Protein AF-A0A3N4PCN3-F1 (afdb_monomer_lite)

Secondary structure (DSSP, 8-state):
--GGGSGGGS--SSPPHHHHHHHHTT-S-HHHHHHHHHHHHH-HHHHHHHHHHHHHHGGGS--HHHHHHHHHHHHHHHHHHHHHHHHHHHHHHHHHHHHHHHHHHHHHHHHHHT-

Foldseek 3Di:
DPPVCVVVPPPDPADDPVLLLCLLVVNDDPVSNVVNVVVCVVDVVSVVVSVVSNVVVVCVPVDVVVVVVVVVVVVVVVVVVVVVVVVVVVVVVVVVVVVVVVVVVVVVVVVVVVD

Radius of gyration: 32.82 Å; chains: 1; bounding 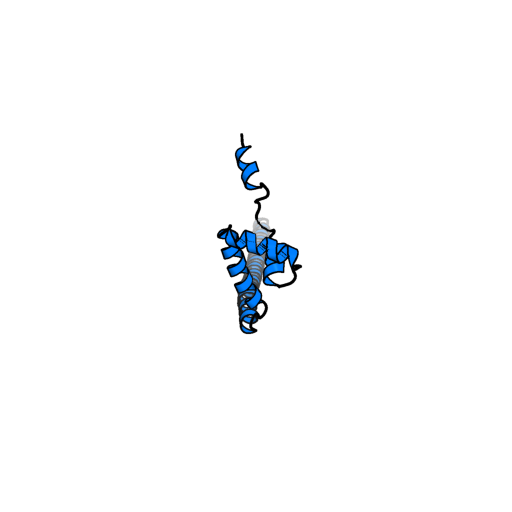box: 68×50×87 Å

Sequence (115 aa):
MNDHFADIFTETACPSQDQLLAYVEGKLSPAERHNVELHLQDCDLCSEAVEGLSAIQEKDKIPGWLREAKWNVLKKLRRKNHKRRKQDFYLFIGIVALVIILLAIGLYWAYHFSR

pLDDT: mean 80.99, std 13.59, range [47.41, 97.69]

Organism: NCBI:txid2488634

InterPro domains:
  IPR027383 Putative zinc-finger [PF13490] (17-46)
  IPR041916 Anti-sigma factor, zinc-finger domain superfamily [G3DSA:1.10.10.1320] (15-70)

Structure (mmCIF, N/CA/C/O backbone):
data_AF-A0A3N4PCN3-F1
#
_entry.id   AF-A0A3N4PCN3-F1
#
loop_
_atom_site.group_PDB
_atom_site.id
_atom_site.type_symbol
_atom_site.label_atom_id
_atom_site.label_alt_id
_atom_site.label_comp_id
_atom_site.label_asym_id
_atom_site.label_entity_id
_atom_site.label_seq_id
_atom_site.pdbx_PDB_ins_code
_atom_site.Cartn_x
_atom_site.Cartn_y
_atom_site.Cartn_z
_atom_site.occupancy
_atom_site.B_iso_or_equiv
_atom_site.auth_seq_id
_atom_site.auth_comp_id
_atom_site.auth_asym_id
_atom_site.auth_atom_id
_atom_site.pdbx_PDB_model_num
ATOM 1 N N . MET A 1 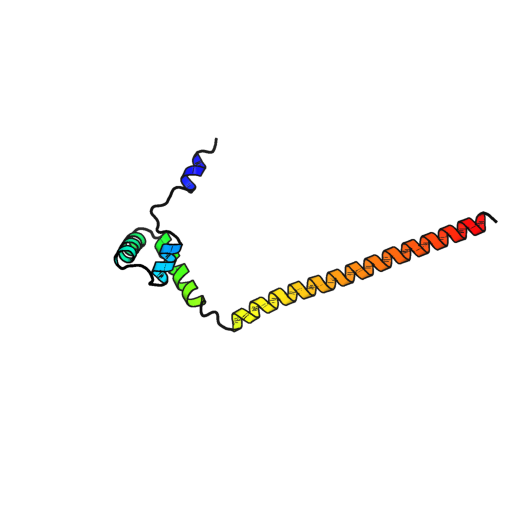1 ? -15.469 31.563 -3.230 1.00 47.41 1 MET A N 1
ATOM 2 C CA . MET A 1 1 ? -16.179 30.357 -3.707 1.00 47.41 1 MET A CA 1
ATOM 3 C C . MET A 1 1 ? -15.408 29.156 -3.190 1.00 47.41 1 MET A C 1
ATOM 5 O O . MET A 1 1 ? -14.293 28.965 -3.658 1.00 47.41 1 MET A O 1
ATOM 9 N N . ASN A 1 2 ? -15.974 28.479 -2.179 1.00 50.31 2 ASN A N 1
ATOM 10 C CA . ASN A 1 2 ? -15.627 27.162 -1.595 1.00 50.31 2 ASN A CA 1
ATOM 11 C C . ASN A 1 2 ? -15.647 27.107 -0.050 1.00 50.31 2 ASN A C 1
ATOM 13 O O . ASN A 1 2 ? -15.081 26.188 0.528 1.00 50.31 2 ASN A O 1
ATOM 17 N N . ASP A 1 3 ? -16.373 28.003 0.627 1.00 59.78 3 ASP A N 1
ATOM 18 C CA . ASP A 1 3 ? -16.590 27.911 2.085 1.00 59.78 3 ASP A CA 1
ATOM 19 C C . ASP A 1 3 ? -17.501 26.727 2.488 1.00 59.78 3 ASP A C 1
ATOM 21 O O . ASP A 1 3 ? -17.504 26.297 3.634 1.00 59.78 3 ASP A O 1
ATOM 25 N N . HIS A 1 4 ? -18.214 26.128 1.525 1.00 58.12 4 HIS A N 1
ATOM 26 C CA . HIS A 1 4 ? -19.086 24.964 1.731 1.00 58.12 4 HIS A CA 1
ATOM 27 C C . HIS A 1 4 ? -18.347 23.653 2.055 1.00 58.12 4 HIS A C 1
ATOM 29 O O . HIS A 1 4 ? -18.977 22.707 2.518 1.00 58.12 4 HIS A O 1
ATOM 35 N N . PHE A 1 5 ? -17.034 23.571 1.804 1.00 60.00 5 PHE A N 1
ATOM 36 C CA . PHE A 1 5 ? -16.247 22.361 2.082 1.00 60.00 5 PHE A CA 1
ATOM 37 C C . PHE A 1 5 ? -15.604 22.363 3.476 1.00 60.00 5 PHE A C 1
ATOM 39 O O . PHE A 1 5 ? -15.082 21.334 3.897 1.00 60.00 5 PHE A O 1
ATOM 46 N N . ALA A 1 6 ? -15.640 23.489 4.196 1.00 60.44 6 ALA A N 1
ATOM 47 C CA . ALA A 1 6 ? -15.082 23.579 5.546 1.00 60.44 6 ALA A CA 1
ATOM 48 C C . ALA A 1 6 ? -15.921 22.792 6.569 1.00 60.44 6 ALA A C 1
ATOM 50 O O . ALA A 1 6 ? -15.369 22.230 7.510 1.00 60.44 6 ALA A O 1
ATOM 51 N N . ASP A 1 7 ? -17.232 22.684 6.334 1.00 56.03 7 ASP A N 1
ATOM 52 C CA . ASP A 1 7 ? -18.173 22.006 7.233 1.00 56.03 7 ASP A CA 1
ATOM 53 C C . ASP A 1 7 ? -18.034 20.474 7.213 1.00 56.03 7 ASP A C 1
ATOM 55 O O . ASP A 1 7 ? -18.417 19.791 8.154 1.00 56.03 7 ASP A O 1
ATOM 59 N N . ILE A 1 8 ? -17.419 19.924 6.160 1.00 59.31 8 ILE A N 1
ATOM 60 C CA . ILE A 1 8 ? -17.158 18.482 5.999 1.00 59.31 8 ILE A CA 1
ATOM 61 C C . ILE A 1 8 ? -16.015 18.012 6.920 1.00 59.31 8 ILE A C 1
ATOM 63 O O . ILE A 1 8 ? -15.845 16.817 7.145 1.00 59.31 8 ILE A O 1
ATOM 67 N N . PHE A 1 9 ? -15.221 18.954 7.438 1.00 56.25 9 PHE A N 1
ATOM 68 C CA . PHE A 1 9 ? -14.115 18.709 8.366 1.00 56.25 9 PHE A CA 1
ATOM 69 C C . PHE A 1 9 ? -14.396 19.256 9.769 1.00 56.25 9 PHE A C 1
ATOM 71 O O . PHE A 1 9 ? -13.468 19.388 10.567 1.00 56.25 9 PHE A O 1
ATOM 78 N N . THR A 1 10 ? -15.649 19.602 10.079 1.00 55.94 10 THR A N 1
ATOM 79 C CA . THR A 1 10 ? -16.017 19.952 11.452 1.00 55.94 10 THR A CA 1
ATOM 80 C C . THR A 1 10 ? -15.903 18.725 12.344 1.00 55.94 10 THR A C 1
ATOM 82 O O . THR A 1 10 ? -16.184 17.604 11.917 1.00 55.94 10 THR A O 1
ATOM 85 N N . GLU A 1 11 ? -15.437 18.928 13.580 1.00 56.53 11 GLU A N 1
ATOM 86 C CA . GLU A 1 11 ? -15.394 17.875 14.590 1.00 56.53 11 GLU A CA 1
ATOM 87 C C . GLU A 1 11 ? -16.818 17.369 14.822 1.00 56.53 11 GLU A C 1
ATOM 89 O O . GLU A 1 11 ? -17.626 17.976 15.525 1.00 56.53 11 GLU A O 1
ATOM 94 N N . THR A 1 12 ? -17.151 16.253 14.180 1.00 61.25 12 THR A N 1
ATOM 95 C CA . THR A 1 12 ? -18.356 15.501 14.490 1.00 61.25 12 THR A CA 1
ATOM 96 C C . THR A 1 12 ? -18.304 15.146 15.969 1.00 61.25 12 THR A C 1
ATOM 98 O O . THR A 1 12 ? -17.259 14.704 16.440 1.00 61.25 12 THR A O 1
ATOM 101 N N . ALA A 1 13 ? -19.425 15.239 16.687 1.00 72.12 13 ALA A N 1
ATOM 102 C CA . ALA A 1 13 ? -19.552 14.803 18.085 1.00 72.12 13 ALA A CA 1
ATOM 103 C C . ALA A 1 13 ? -19.321 13.281 18.299 1.00 72.12 13 ALA A C 1
ATOM 105 O O . ALA A 1 13 ? -19.678 12.733 19.340 1.00 72.12 13 ALA A O 1
ATOM 106 N N . CYS A 1 14 ? -18.777 12.596 17.291 1.00 82.75 14 CYS A N 1
ATOM 107 C CA . CYS A 1 14 ? -18.418 11.192 17.283 1.00 82.75 14 CYS A CA 1
ATOM 108 C C . CYS A 1 14 ? -17.096 10.959 18.033 1.00 82.75 14 CYS A C 1
ATOM 110 O O . CYS A 1 14 ? -16.169 11.764 17.907 1.00 82.75 14 CYS A O 1
ATOM 112 N N . PRO A 1 15 ? -16.967 9.842 18.771 1.00 84.69 15 PRO A N 1
ATOM 113 C CA . PRO A 1 15 ? -15.706 9.415 19.355 1.00 84.69 15 PRO A CA 1
ATOM 114 C C . PRO A 1 15 ? -14.620 9.280 18.288 1.00 84.69 15 PRO A C 1
ATOM 116 O O . PRO A 1 15 ? -14.886 8.894 17.146 1.00 84.69 15 PRO A O 1
ATOM 119 N N . SER A 1 16 ? -13.375 9.559 18.668 1.00 86.25 16 SER A N 1
ATOM 120 C CA . SER A 1 16 ? -12.254 9.400 17.744 1.00 86.25 16 SER A CA 1
ATOM 121 C C . SER A 1 16 ? -12.032 7.926 17.389 1.00 86.25 16 SER A C 1
ATOM 123 O O . SER A 1 16 ? -12.384 7.015 18.143 1.00 86.25 16 SER A O 1
ATOM 125 N N . GLN A 1 17 ? -11.387 7.675 16.248 1.00 84.44 17 GLN A N 1
ATOM 126 C CA . GLN A 1 17 ? -11.047 6.316 15.821 1.00 84.44 17 GLN A CA 1
ATOM 127 C C . GLN A 1 17 ? -10.233 5.557 16.884 1.00 84.44 17 GLN A C 1
ATOM 129 O O . GLN A 1 17 ? -10.503 4.384 17.139 1.00 84.44 17 GLN A O 1
ATOM 134 N N . ASP A 1 18 ? -9.279 6.226 17.536 1.00 84.62 18 ASP A N 1
ATOM 135 C CA . ASP A 1 18 ? -8.457 5.628 18.592 1.00 84.62 18 ASP A CA 1
ATOM 136 C C . ASP A 1 18 ? -9.287 5.268 19.832 1.00 84.62 18 ASP A C 1
ATOM 138 O O . ASP A 1 18 ? -9.053 4.231 20.452 1.00 84.62 18 ASP A O 1
ATOM 142 N N . GLN A 1 19 ? -10.293 6.079 20.176 1.00 86.94 19 GLN A N 1
ATOM 143 C CA . GLN A 1 19 ? -11.214 5.784 21.276 1.00 86.94 19 GLN A CA 1
ATOM 144 C C . GLN A 1 19 ? -12.125 4.597 20.957 1.00 86.94 19 GLN A C 1
ATOM 146 O O . GLN A 1 19 ? -12.320 3.743 21.819 1.00 86.94 19 GLN A O 1
ATOM 151 N N . LEU A 1 20 ? -12.641 4.497 19.728 1.00 89.12 20 LEU A N 1
ATOM 152 C CA . LEU A 1 20 ? -13.428 3.339 19.288 1.00 89.12 20 LEU A CA 1
ATOM 153 C C . LEU A 1 20 ? -12.586 2.055 19.270 1.00 89.12 20 LEU A C 1
ATOM 155 O O . LEU A 1 20 ? -13.051 1.008 19.716 1.00 89.12 20 LEU A O 1
ATOM 159 N N . LEU A 1 21 ? -11.326 2.126 18.829 1.00 87.94 21 LEU A N 1
ATOM 160 C CA . LEU A 1 21 ? -10.390 1.000 18.918 1.00 87.94 21 LEU A CA 1
ATOM 161 C C . LEU A 1 21 ? -10.128 0.606 20.375 1.00 87.94 21 LEU A C 1
ATOM 163 O O . LEU A 1 21 ? -10.241 -0.569 20.717 1.00 87.94 21 LEU A O 1
ATOM 167 N N . ALA A 1 22 ? -9.847 1.574 21.251 1.00 88.12 22 ALA A N 1
ATOM 168 C CA . ALA A 1 22 ? -9.628 1.325 22.675 1.00 88.12 22 ALA A CA 1
ATOM 169 C C . ALA A 1 22 ? -10.876 0.761 23.378 1.00 88.12 22 ALA A C 1
ATOM 171 O O . ALA A 1 22 ? -10.739 -0.045 24.302 1.00 88.12 22 ALA A O 1
ATOM 172 N N . TYR A 1 23 ? -12.078 1.153 22.937 1.00 90.62 23 TYR A N 1
ATOM 173 C CA . TYR A 1 23 ? -13.352 0.588 23.383 1.00 90.62 23 TYR A CA 1
ATOM 174 C C . TYR A 1 23 ? -13.445 -0.899 23.030 1.00 90.62 23 TYR A C 1
ATOM 176 O O . TYR A 1 23 ? -13.647 -1.722 23.922 1.00 90.62 23 TYR A O 1
ATOM 184 N N . VAL A 1 24 ? -13.213 -1.250 21.760 1.00 89.06 24 VAL A N 1
ATOM 185 C CA . VAL A 1 24 ? -13.227 -2.643 21.280 1.00 89.06 24 VAL A CA 1
ATOM 186 C C . VAL A 1 24 ? -12.128 -3.476 21.954 1.00 89.06 24 VAL A C 1
ATOM 188 O O . VAL A 1 24 ? -12.341 -4.633 22.290 1.00 89.06 24 VAL A O 1
ATOM 191 N N . GLU A 1 25 ? -10.955 -2.895 22.212 1.00 86.44 25 GLU A N 1
ATOM 192 C CA . GLU A 1 25 ? -9.847 -3.528 22.946 1.00 86.44 25 GLU A CA 1
ATOM 193 C C . GLU A 1 25 ? -10.068 -3.634 24.467 1.00 86.44 25 GLU A C 1
ATOM 195 O O . GLU A 1 25 ? -9.263 -4.268 25.152 1.00 86.44 25 GLU A O 1
ATOM 200 N N . GLY A 1 26 ? -11.114 -3.008 25.018 1.00 87.12 26 GLY A N 1
ATOM 201 C CA . GLY A 1 26 ? -11.390 -2.998 26.458 1.00 87.12 26 GLY A CA 1
ATOM 202 C C . GLY A 1 26 ? -10.381 -2.199 27.295 1.00 87.12 26 GLY A C 1
ATOM 203 O O . GLY A 1 26 ? -10.222 -2.475 28.483 1.00 87.12 26 GLY A O 1
ATOM 204 N N . LYS A 1 27 ? -9.682 -1.227 26.695 1.00 87.50 27 LYS A N 1
ATOM 205 C CA . LYS A 1 27 ? -8.624 -0.420 27.339 1.00 87.50 27 LYS A CA 1
ATOM 206 C C . LYS A 1 27 ? -9.098 0.936 27.877 1.00 87.50 27 LYS A C 1
ATOM 208 O O . LYS A 1 27 ? -8.302 1.645 28.488 1.00 87.50 27 LYS A O 1
ATOM 213 N N . LEU A 1 28 ? -10.360 1.308 27.652 1.00 89.56 28 LEU A N 1
ATOM 214 C CA . LEU A 1 28 ? -10.936 2.557 28.163 1.00 89.56 28 LEU A CA 1
ATOM 215 C C . LEU A 1 28 ? -11.211 2.499 29.669 1.00 89.56 28 LEU A C 1
ATOM 217 O O . LEU A 1 28 ? -11.559 1.449 30.216 1.00 89.56 28 LEU A O 1
ATOM 221 N N . SER A 1 29 ? -11.124 3.652 30.338 1.00 90.69 29 SER A N 1
ATOM 222 C CA . SER A 1 29 ? -11.593 3.770 31.719 1.00 90.69 29 SER A CA 1
ATOM 223 C C . SER A 1 29 ? -13.121 3.605 31.800 1.00 90.69 29 SER A C 1
ATOM 225 O O . SER A 1 29 ? -13.823 3.848 30.815 1.00 90.69 29 SER A O 1
ATOM 227 N N . PRO A 1 30 ? -13.689 3.235 32.966 1.00 88.88 30 PRO A N 1
ATOM 228 C CA . PRO A 1 30 ? -15.137 3.060 33.107 1.00 88.88 30 PRO A CA 1
ATOM 229 C C . PRO A 1 30 ? -15.959 4.300 32.726 1.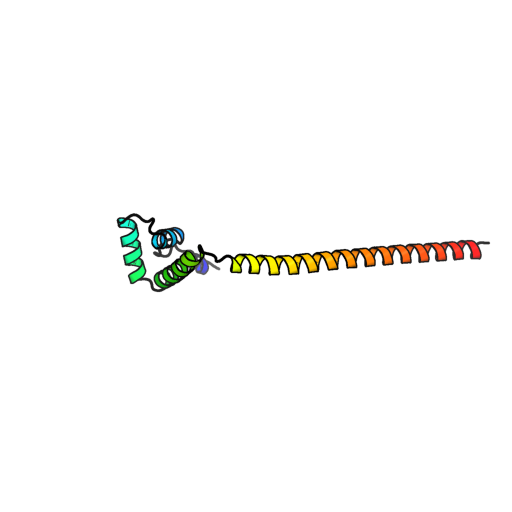00 88.88 30 PRO A C 1
ATOM 231 O O . PRO A 1 30 ? -17.040 4.165 32.161 1.00 88.88 30 PRO A O 1
ATOM 234 N N . ALA A 1 31 ? -15.439 5.500 33.006 1.00 88.00 31 ALA A N 1
ATOM 235 C CA . ALA A 1 31 ? -16.105 6.758 32.677 1.00 88.00 31 ALA A CA 1
ATOM 236 C C . ALA A 1 31 ? -16.109 7.028 31.164 1.00 88.00 31 ALA A C 1
ATOM 238 O O . ALA A 1 31 ? -17.139 7.380 30.597 1.00 88.00 31 ALA A O 1
ATOM 239 N N . GLU A 1 32 ? -14.974 6.817 30.493 1.00 86.94 32 GLU A N 1
ATOM 240 C CA . GLU A 1 32 ? -14.865 6.995 29.040 1.00 86.94 32 GLU A CA 1
ATOM 241 C C . GLU A 1 32 ? -15.678 5.949 28.284 1.00 86.94 32 GLU A C 1
ATOM 243 O O . GLU A 1 32 ? -16.354 6.275 27.311 1.00 86.94 32 GLU A O 1
ATOM 248 N N . ARG A 1 33 ? -15.663 4.701 28.761 1.00 90.12 33 ARG A N 1
ATOM 249 C CA . ARG A 1 33 ? -16.449 3.616 28.177 1.00 90.12 33 ARG A CA 1
ATOM 250 C C . ARG A 1 33 ? -17.941 3.941 28.194 1.00 90.12 33 ARG A C 1
ATOM 252 O O . ARG A 1 33 ? -18.602 3.753 27.182 1.00 90.12 33 ARG A O 1
ATOM 259 N N . HIS A 1 34 ? -18.444 4.477 29.305 1.00 91.00 34 HIS A N 1
ATOM 260 C CA . HIS A 1 34 ? -19.843 4.879 29.420 1.00 91.00 34 HIS A CA 1
ATOM 261 C C . HIS A 1 34 ? -20.222 5.983 28.422 1.00 91.00 34 HIS A C 1
ATOM 263 O O . HIS A 1 34 ? -21.262 5.895 27.778 1.00 91.00 34 HIS A O 1
ATOM 269 N N . ASN A 1 35 ? -19.359 6.987 28.235 1.00 88.06 35 ASN A N 1
ATOM 270 C CA . ASN A 1 35 ? -19.596 8.050 27.252 1.00 88.06 35 ASN A CA 1
ATOM 271 C C . ASN A 1 35 ? -19.647 7.510 25.815 1.00 88.06 35 ASN A C 1
ATOM 273 O O . ASN A 1 35 ? -20.484 7.942 25.024 1.00 88.06 35 ASN A O 1
ATOM 277 N N . VAL A 1 36 ? -18.776 6.553 25.481 1.00 90.19 36 VAL A N 1
ATOM 278 C CA . VAL A 1 36 ? -18.794 5.885 24.173 1.00 90.19 36 VAL A CA 1
ATOM 279 C C . VAL A 1 36 ? -20.061 5.042 24.013 1.00 90.19 36 VAL A C 1
ATOM 281 O O . VAL A 1 36 ? -20.707 5.137 22.980 1.00 90.19 36 VAL A O 1
ATOM 284 N N . GLU A 1 37 ? -20.467 4.276 25.029 1.00 90.31 37 GLU A N 1
ATOM 285 C CA . GLU A 1 37 ? -21.708 3.480 25.006 1.00 90.31 37 GLU A CA 1
ATOM 286 C C . GLU A 1 37 ? -22.951 4.347 24.773 1.00 90.31 37 GLU A C 1
ATOM 288 O O . GLU A 1 37 ? -23.794 3.981 23.958 1.00 90.31 37 GLU A O 1
ATOM 293 N N . LEU A 1 38 ? -23.042 5.503 25.440 1.00 90.19 38 LEU A N 1
ATOM 294 C CA . LEU A 1 38 ? -24.116 6.472 25.210 1.00 90.19 38 LEU A CA 1
ATOM 295 C C . LEU A 1 38 ? -24.121 6.956 23.756 1.00 90.19 38 LEU A C 1
ATOM 297 O O . LEU A 1 38 ? -25.158 6.946 23.106 1.00 90.19 38 LEU A O 1
ATOM 301 N N . HIS A 1 39 ? -22.954 7.304 23.210 1.00 89.06 39 HIS A N 1
ATOM 302 C CA . HIS A 1 39 ? -22.862 7.741 21.819 1.00 89.06 39 HIS A CA 1
ATOM 303 C C . HIS A 1 39 ? -23.232 6.637 20.814 1.00 89.06 39 HIS A C 1
ATOM 305 O O . HIS A 1 39 ? -23.883 6.909 19.810 1.00 89.06 39 HIS A O 1
ATOM 311 N N . LEU A 1 40 ? -22.832 5.388 21.068 1.00 90.12 40 LEU A N 1
ATOM 312 C CA . LEU A 1 40 ? -23.147 4.249 20.197 1.00 90.12 40 LEU A CA 1
ATOM 313 C C . LEU A 1 40 ? -24.648 3.935 20.149 1.00 90.12 40 LEU A C 1
ATOM 315 O O . LEU A 1 40 ? -25.103 3.359 19.167 1.00 90.12 40 LEU A O 1
ATOM 319 N N . GLN A 1 41 ? -25.410 4.308 21.183 1.00 87.81 41 GLN A N 1
ATOM 320 C CA . GLN A 1 41 ? -26.873 4.191 21.179 1.00 87.81 41 GLN A CA 1
ATOM 321 C C . GLN A 1 41 ? -27.541 5.235 20.278 1.00 87.81 41 GLN A C 1
ATOM 323 O O . GLN A 1 41 ? -28.594 4.953 19.712 1.00 87.81 41 GLN A O 1
ATOM 328 N N . ASP A 1 42 ? -26.925 6.410 20.137 1.00 86.56 42 ASP A N 1
ATOM 329 C CA . ASP A 1 42 ? -27.489 7.544 19.400 1.00 86.56 42 ASP A CA 1
ATOM 330 C C . ASP A 1 42 ? -26.975 7.647 17.950 1.00 86.56 42 ASP A C 1
ATOM 332 O O . ASP A 1 42 ? -27.594 8.315 17.119 1.00 86.56 42 ASP A O 1
ATOM 336 N N . CYS A 1 43 ? -25.842 7.011 17.627 1.00 88.88 43 CYS A N 1
ATOM 337 C CA . CYS A 1 43 ? -25.178 7.106 16.326 1.00 88.88 43 CYS A CA 1
ATOM 338 C C . CYS A 1 43 ? -25.004 5.735 15.653 1.00 88.88 43 CYS A C 1
ATOM 340 O O . CYS A 1 43 ? -24.039 5.008 15.919 1.00 88.88 43 CYS A O 1
ATOM 342 N N . ASP A 1 44 ? -25.889 5.433 14.698 1.00 87.50 44 ASP A N 1
ATOM 343 C CA . ASP A 1 44 ? -25.856 4.195 13.905 1.00 87.50 44 ASP A CA 1
ATOM 344 C C . ASP A 1 44 ? -24.509 3.991 13.187 1.00 87.50 44 ASP A C 1
ATOM 346 O O . ASP A 1 44 ? -23.967 2.887 13.175 1.00 87.50 44 ASP A O 1
ATOM 350 N N . LEU A 1 45 ? -23.907 5.066 12.661 1.00 88.31 45 LEU A N 1
ATOM 351 C CA . LEU A 1 45 ? -22.616 5.003 11.965 1.00 88.31 45 LEU A CA 1
ATOM 352 C C . LEU A 1 45 ? -21.483 4.527 12.885 1.00 88.31 45 LEU A C 1
ATOM 354 O O . LEU A 1 45 ? -20.634 3.732 12.479 1.00 88.31 45 LEU A O 1
ATOM 358 N N . CYS A 1 46 ? -21.444 5.019 14.125 1.00 89.19 46 CYS A N 1
ATOM 359 C CA . CYS A 1 46 ? -20.426 4.608 15.087 1.00 89.19 46 CYS A CA 1
ATOM 360 C C . CYS A 1 46 ? -20.666 3.177 15.579 1.00 89.19 46 CYS A C 1
ATOM 362 O O . CYS A 1 46 ? -19.695 2.450 15.792 1.00 89.19 46 CYS A O 1
ATOM 364 N N . SER A 1 47 ? -21.928 2.758 15.703 1.00 90.25 47 SER A N 1
ATOM 365 C CA . SER A 1 47 ? -22.298 1.372 16.014 1.00 90.25 47 SER A CA 1
ATOM 366 C C . SER A 1 47 ? -21.800 0.401 14.936 1.00 90.25 47 SER A C 1
ATOM 368 O O . SER A 1 47 ? -21.056 -0.535 15.241 1.00 90.25 47 SER A O 1
ATOM 370 N N . GLU A 1 48 ? -22.081 0.691 13.661 1.00 90.31 48 GLU A N 1
ATOM 371 C CA . GLU A 1 48 ? -21.572 -0.092 12.524 1.00 90.31 48 GLU A CA 1
ATOM 372 C C . GLU A 1 48 ? -20.035 -0.105 12.475 1.00 90.31 48 GLU A C 1
ATOM 374 O O . GLU A 1 48 ? -19.411 -1.139 12.213 1.00 90.31 48 GLU A O 1
ATOM 379 N N . ALA A 1 49 ? -19.394 1.033 12.760 1.00 89.12 49 ALA A N 1
ATOM 380 C CA . ALA A 1 49 ? -17.939 1.120 12.807 1.00 89.12 49 ALA A CA 1
ATOM 381 C C . ALA A 1 49 ? -17.346 0.208 13.895 1.00 89.12 49 ALA A C 1
ATOM 383 O O . ALA A 1 49 ? -16.371 -0.497 13.632 1.00 89.12 49 ALA A O 1
ATOM 384 N N . VAL A 1 50 ? -17.935 0.175 15.095 1.00 91.12 50 VAL A N 1
ATOM 385 C CA . VAL A 1 50 ? -17.514 -0.712 16.196 1.00 91.12 50 VAL A CA 1
ATOM 386 C C . VAL A 1 50 ? -17.693 -2.185 15.832 1.00 91.12 50 VAL A C 1
ATOM 388 O O . VAL A 1 50 ? -16.791 -2.988 16.088 1.00 91.12 50 VAL A O 1
ATOM 391 N N . GLU A 1 51 ? -18.795 -2.548 15.174 1.00 89.12 51 GLU A N 1
ATOM 392 C CA . GLU A 1 51 ? -19.004 -3.907 14.663 1.00 89.12 51 GLU A CA 1
ATOM 393 C C . GLU A 1 51 ? -17.903 -4.291 13.658 1.00 89.12 51 GLU A C 1
ATOM 395 O O . GLU A 1 51 ? -17.250 -5.328 13.799 1.00 89.12 51 GLU A O 1
ATOM 400 N N . GLY A 1 52 ? -17.589 -3.407 12.708 1.00 87.38 52 GLY A N 1
ATOM 401 C CA . GLY A 1 52 ? -16.496 -3.608 11.755 1.00 87.38 52 GLY A CA 1
ATOM 402 C C . GLY A 1 52 ? -15.117 -3.732 12.416 1.00 87.38 52 GLY A C 1
ATOM 403 O O . GLY A 1 52 ? -14.324 -4.601 12.039 1.00 87.38 52 GLY A O 1
ATOM 404 N N . LEU A 1 53 ? -14.825 -2.893 13.414 1.00 87.50 53 LEU A N 1
ATOM 405 C CA . LEU A 1 53 ? -13.570 -2.923 14.174 1.00 87.50 53 LEU A CA 1
ATOM 406 C C . LEU A 1 53 ? -13.431 -4.218 14.985 1.00 87.50 53 LEU A C 1
ATOM 408 O O . LEU A 1 53 ? -12.367 -4.840 14.957 1.00 87.50 53 LEU A O 1
ATOM 412 N N . SER A 1 54 ? -14.493 -4.668 15.656 1.00 85.25 54 SER A N 1
ATOM 413 C CA . SER A 1 54 ? -14.487 -5.925 16.422 1.00 85.25 54 SER A CA 1
ATOM 414 C C . SER A 1 54 ? -14.270 -7.148 15.525 1.00 85.25 54 SER A C 1
ATOM 416 O O . SER A 1 54 ? -13.427 -7.995 15.828 1.00 85.25 54 SER A O 1
ATOM 418 N N . ALA A 1 55 ? -14.891 -7.171 14.340 1.00 82.88 55 ALA A N 1
ATOM 419 C CA . ALA A 1 55 ? -14.659 -8.199 13.326 1.00 82.88 55 ALA A CA 1
ATOM 420 C C . ALA A 1 55 ? -13.216 -8.212 12.780 1.00 82.88 55 ALA A C 1
ATOM 422 O O . ALA A 1 55 ? -12.777 -9.212 12.206 1.00 82.88 55 ALA A O 1
ATOM 423 N N . ILE A 1 56 ? -12.465 -7.110 12.906 1.00 74.19 56 ILE A N 1
ATOM 424 C CA . ILE A 1 56 ? -11.043 -7.029 12.535 1.00 74.19 56 ILE A CA 1
ATOM 425 C C . ILE A 1 56 ? -10.135 -7.391 13.710 1.00 74.19 56 ILE A C 1
ATOM 427 O O . ILE A 1 56 ? -9.118 -8.036 13.480 1.00 74.19 56 ILE A O 1
ATOM 431 N N . GLN A 1 57 ? -10.486 -7.054 14.948 1.00 66.75 57 GLN A N 1
ATOM 432 C CA . GLN A 1 57 ? -9.707 -7.461 16.120 1.00 66.75 57 GLN A CA 1
ATOM 433 C C . GLN A 1 57 ? -9.617 -8.991 16.234 1.00 66.75 57 GLN A C 1
ATOM 435 O O . GLN A 1 57 ? -8.562 -9.542 16.552 1.00 66.75 57 GLN A O 1
ATOM 440 N N . GLU A 1 58 ? -10.674 -9.711 15.853 1.00 61.41 58 GLU A N 1
ATOM 441 C CA . GLU A 1 58 ? -10.609 -11.170 15.713 1.00 61.41 58 GLU A CA 1
ATOM 442 C C . GLU A 1 58 ? -9.600 -11.629 14.646 1.00 61.41 58 GLU A C 1
ATOM 444 O O . GLU A 1 58 ? -9.019 -12.714 14.759 1.00 61.41 58 GLU A O 1
ATOM 449 N N . LYS A 1 59 ? -9.336 -10.794 13.632 1.00 53.44 59 LYS A N 1
ATOM 450 C CA . LYS A 1 59 ? -8.355 -11.069 12.576 1.00 53.44 59 LYS A CA 1
ATOM 451 C C . LYS A 1 59 ? -6.918 -10.908 13.034 1.00 53.44 59 LYS A C 1
ATOM 453 O O . LYS A 1 59 ? -6.083 -11.451 12.330 1.00 53.44 59 LYS A O 1
ATOM 458 N N . ASP A 1 60 ? -6.587 -10.295 14.174 1.00 55.81 60 ASP A N 1
ATOM 459 C CA . ASP A 1 60 ? -5.203 -10.336 14.695 1.00 55.81 60 ASP A CA 1
ATOM 460 C C . ASP A 1 60 ? -4.747 -11.766 15.039 1.00 55.81 60 ASP A C 1
ATOM 462 O O . ASP A 1 60 ? -3.552 -12.056 15.131 1.00 55.81 60 ASP A O 1
ATOM 466 N N . LYS A 1 61 ? -5.681 -12.724 15.065 1.00 54.53 61 LYS A N 1
ATOM 467 C CA . LYS A 1 61 ? -5.399 -14.153 14.891 1.00 54.53 61 LYS A CA 1
ATOM 468 C C . LYS A 1 61 ? -5.284 -14.514 13.409 1.00 54.53 61 LYS A C 1
ATOM 470 O O . LYS A 1 61 ? -5.935 -15.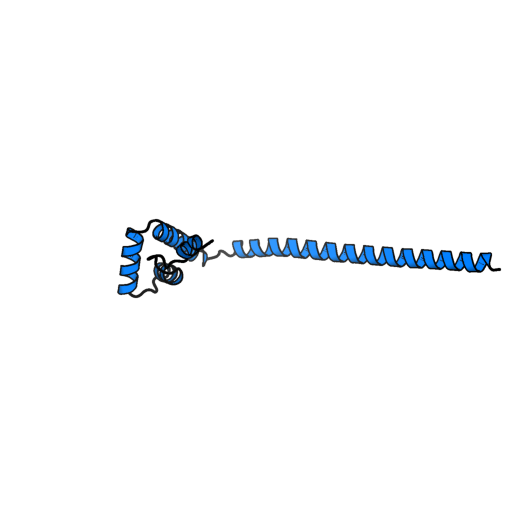459 12.970 1.00 54.53 61 LYS A O 1
ATOM 475 N N . ILE A 1 62 ? -4.481 -13.783 12.625 1.00 56.03 62 ILE A N 1
ATOM 476 C CA . ILE A 1 62 ? -4.313 -14.069 11.194 1.00 56.03 62 ILE A CA 1
ATOM 477 C C . ILE A 1 62 ? -3.808 -15.516 11.069 1.00 56.03 62 ILE A C 1
ATOM 479 O O . ILE A 1 62 ? -2.660 -15.798 11.429 1.00 56.03 62 ILE A O 1
ATOM 483 N N . PRO A 1 63 ? -4.626 -16.450 10.561 1.00 59.50 63 PRO A N 1
ATOM 484 C CA . PRO A 1 63 ? -4.234 -17.845 10.478 1.00 59.50 63 PRO A CA 1
ATOM 485 C C . PRO A 1 63 ? -3.091 -17.990 9.466 1.00 59.50 63 PRO A C 1
ATOM 487 O O . PRO A 1 63 ? -3.032 -17.270 8.464 1.00 59.50 63 PRO A O 1
ATOM 490 N N . GLY A 1 64 ? -2.171 -18.928 9.714 1.00 61.62 64 GLY A N 1
ATOM 491 C CA . GLY A 1 64 ? -0.945 -19.103 8.919 1.00 61.62 64 GLY A CA 1
ATOM 492 C C . GLY A 1 64 ? -1.168 -19.161 7.399 1.00 61.62 64 GLY A C 1
ATOM 493 O O . GLY A 1 64 ? -0.331 -18.664 6.645 1.00 61.62 64 GLY A O 1
ATOM 494 N N . TRP A 1 6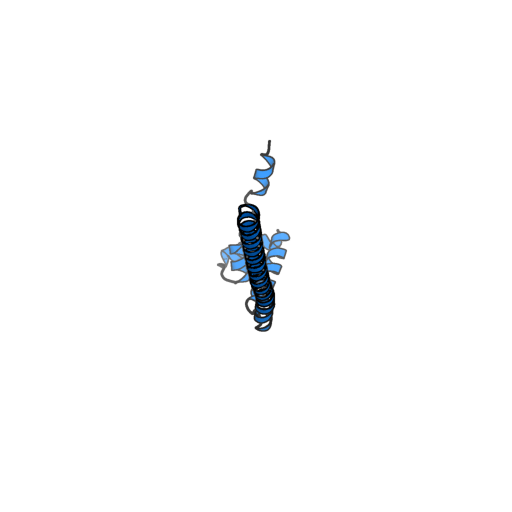5 ? -2.340 -19.631 6.955 1.00 62.16 65 TRP A N 1
ATOM 495 C CA . TRP A 1 65 ? -2.726 -19.704 5.543 1.00 62.16 65 TRP A CA 1
ATOM 496 C C . TRP A 1 65 ? -2.840 -18.336 4.842 1.00 62.16 65 TRP A C 1
ATOM 498 O O . TRP A 1 65 ? -2.572 -18.228 3.643 1.00 62.16 65 TRP A O 1
ATOM 508 N N . LEU A 1 66 ? -3.165 -17.248 5.556 1.00 63.81 66 LEU A N 1
ATOM 509 C CA . LEU A 1 66 ? -3.207 -15.906 4.953 1.00 63.81 66 LEU A CA 1
ATOM 510 C C . LEU A 1 66 ? -1.791 -15.360 4.702 1.00 63.81 66 LEU A C 1
ATOM 512 O O . LEU A 1 66 ? -1.563 -14.580 3.770 1.00 63.81 66 LEU A O 1
ATOM 516 N N . ARG A 1 67 ? -0.799 -15.822 5.477 1.00 59.47 67 ARG A N 1
ATOM 517 C CA . ARG A 1 67 ? 0.612 -15.467 5.272 1.00 59.47 67 ARG A CA 1
ATOM 518 C C . ARG A 1 67 ? 1.111 -15.987 3.923 1.00 59.47 67 ARG A C 1
ATOM 520 O O . ARG A 1 67 ? 1.824 -15.269 3.222 1.00 59.47 67 ARG A O 1
ATOM 527 N N . GLU A 1 68 ? 0.687 -17.179 3.508 1.00 63.00 68 GLU A N 1
ATOM 528 C CA . GLU A 1 68 ? 1.028 -17.773 2.205 1.00 63.00 68 GLU A CA 1
ATOM 529 C C . GLU A 1 68 ? 0.391 -17.039 1.019 1.00 63.00 68 GLU A C 1
ATOM 531 O O . GLU A 1 68 ? 1.029 -16.883 -0.030 1.00 63.00 68 GLU A O 1
ATOM 536 N N . ALA A 1 69 ? -0.823 -16.506 1.186 1.00 72.19 69 ALA A N 1
ATOM 537 C CA . ALA A 1 69 ? -1.501 -15.736 0.143 1.00 72.19 69 ALA A CA 1
ATOM 538 C C . ALA A 1 69 ? -0.681 -14.502 -0.285 1.00 72.19 69 ALA A C 1
ATOM 540 O O . ALA A 1 69 ? -0.469 -14.275 -1.482 1.00 72.19 69 ALA A O 1
ATOM 541 N N . LYS A 1 70 ? -0.116 -13.759 0.679 1.00 73.62 70 LYS A N 1
ATOM 542 C CA . LYS A 1 70 ? 0.747 -12.592 0.414 1.00 73.62 70 LYS A CA 1
ATOM 543 C C . LYS A 1 70 ? 2.002 -12.967 -0.383 1.00 73.62 70 LYS A C 1
ATOM 545 O O . LYS A 1 70 ? 2.375 -12.275 -1.336 1.00 73.62 70 LYS A O 1
ATOM 550 N N . TRP A 1 71 ? 2.646 -14.082 -0.034 1.00 72.00 71 TRP A N 1
ATOM 551 C CA . TRP A 1 71 ? 3.874 -14.531 -0.699 1.00 72.00 71 TRP A CA 1
ATOM 552 C C . TRP A 1 71 ? 3.646 -14.936 -2.154 1.00 72.00 71 TRP A C 1
ATOM 554 O O . TRP A 1 71 ? 4.475 -14.629 -3.016 1.00 72.00 71 TRP A O 1
ATOM 564 N N . ASN A 1 72 ? 2.510 -15.563 -2.459 1.00 75.12 72 ASN A N 1
ATOM 565 C CA . ASN A 1 72 ? 2.175 -15.973 -3.822 1.00 75.12 72 ASN A CA 1
ATOM 566 C C . ASN A 1 72 ? 1.975 -14.777 -4.765 1.00 75.12 72 ASN A C 1
ATOM 568 O O . ASN A 1 72 ? 2.390 -14.834 -5.928 1.00 75.12 72 ASN A O 1
ATOM 572 N N . VAL A 1 73 ? 1.418 -13.672 -4.266 1.00 81.75 73 VAL A N 1
ATOM 573 C CA . VAL A 1 73 ? 1.244 -12.429 -5.036 1.00 81.75 73 VAL A CA 1
ATOM 574 C C . VAL A 1 73 ? 2.593 -11.759 -5.304 1.00 81.75 73 VAL A C 1
ATOM 576 O O . VAL A 1 73 ? 2.948 -11.510 -6.462 1.00 81.75 73 VAL A O 1
ATOM 579 N N . LEU A 1 74 ? 3.405 -11.552 -4.264 1.00 81.19 74 LEU A N 1
ATOM 580 C CA . LEU A 1 74 ? 4.729 -10.930 -4.399 1.00 81.19 74 LEU A CA 1
ATOM 581 C C . LEU A 1 74 ? 5.665 -11.753 -5.298 1.00 81.19 74 LEU A C 1
ATOM 583 O O . LEU A 1 74 ? 6.398 -11.199 -6.122 1.00 81.19 74 LEU A O 1
ATOM 587 N N . LYS A 1 75 ? 5.606 -13.088 -5.213 1.00 79.06 75 LYS A N 1
ATOM 588 C CA . LYS A 1 75 ? 6.402 -13.993 -6.056 1.00 79.06 75 LYS A CA 1
ATOM 589 C C . LYS A 1 75 ? 6.027 -13.883 -7.535 1.00 79.06 75 LYS A C 1
ATOM 591 O O . LYS A 1 75 ? 6.926 -13.899 -8.382 1.00 79.06 75 LYS A O 1
ATOM 596 N N . LYS A 1 76 ? 4.737 -13.728 -7.865 1.00 79.19 76 LYS A N 1
ATOM 597 C CA . LYS A 1 76 ? 4.274 -13.513 -9.250 1.00 79.19 76 LYS A CA 1
ATOM 598 C C . LYS A 1 76 ? 4.776 -12.177 -9.809 1.00 79.19 76 LYS A C 1
ATOM 600 O O . LYS A 1 76 ? 5.305 -12.155 -10.923 1.00 79.19 76 LYS A O 1
ATOM 605 N N . LEU A 1 77 ? 4.708 -11.102 -9.021 1.00 79.44 77 LEU A N 1
ATOM 606 C CA . LEU A 1 77 ? 5.211 -9.779 -9.414 1.00 79.44 77 LEU A CA 1
ATOM 607 C C . LEU A 1 77 ? 6.733 -9.784 -9.626 1.00 79.44 77 LEU A C 1
ATOM 609 O O . LEU A 1 77 ? 7.215 -9.370 -10.685 1.00 79.44 77 LEU A O 1
ATOM 613 N N . ARG A 1 78 ? 7.496 -10.356 -8.683 1.00 81.19 78 ARG A N 1
ATOM 614 C CA . ARG A 1 78 ? 8.963 -10.468 -8.781 1.00 81.19 78 ARG A CA 1
ATOM 615 C C . ARG A 1 78 ? 9.402 -11.279 -10.003 1.00 81.19 78 ARG A C 1
ATOM 617 O O . ARG A 1 78 ? 10.342 -10.893 -10.696 1.00 81.19 78 ARG A O 1
ATOM 624 N N . ARG A 1 79 ? 8.713 -12.387 -10.309 1.00 78.75 79 ARG A N 1
ATOM 625 C CA . ARG A 1 79 ? 9.037 -13.248 -11.464 1.00 78.75 79 ARG A CA 1
ATOM 626 C C . ARG A 1 79 ? 8.753 -12.558 -12.801 1.00 78.75 79 ARG A C 1
ATOM 628 O O . ARG A 1 79 ? 9.546 -12.719 -13.728 1.00 78.75 79 ARG A O 1
ATOM 635 N N . LYS A 1 80 ? 7.667 -11.781 -12.901 1.00 73.56 80 LYS A N 1
ATOM 636 C CA . LYS A 1 80 ? 7.338 -10.992 -14.102 1.00 73.56 80 LYS A CA 1
ATOM 637 C C . LYS A 1 80 ? 8.382 -9.902 -14.354 1.00 73.56 80 LYS A C 1
ATOM 639 O O . LYS A 1 80 ? 8.860 -9.778 -15.478 1.00 73.56 80 LYS A O 1
ATOM 644 N N . ASN A 1 81 ? 8.791 -9.186 -13.305 1.00 76.62 81 ASN A N 1
ATOM 645 C CA . ASN A 1 81 ? 9.781 -8.114 -13.419 1.00 76.62 81 ASN A CA 1
ATOM 646 C C . ASN A 1 81 ? 11.172 -8.647 -13.821 1.00 76.62 81 ASN A C 1
ATOM 648 O O . ASN A 1 81 ? 11.824 -8.104 -14.708 1.00 76.62 81 ASN A O 1
ATOM 652 N N . HIS A 1 82 ? 11.591 -9.782 -13.250 1.00 77.56 82 HIS A N 1
ATOM 653 C CA . HIS A 1 82 ? 12.858 -10.422 -13.617 1.00 77.56 82 HIS A CA 1
ATOM 654 C C . HIS A 1 82 ? 12.878 -10.930 -15.071 1.00 77.56 82 HIS A C 1
ATOM 656 O O . HIS A 1 82 ? 13.900 -10.810 -15.743 1.00 77.56 82 HIS A O 1
ATOM 662 N N . LYS A 1 83 ? 11.758 -11.467 -15.587 1.00 74.81 83 LYS A N 1
ATOM 663 C CA . LYS A 1 83 ? 11.653 -11.856 -17.005 1.00 74.81 83 LYS A CA 1
ATOM 664 C C . LYS A 1 83 ? 11.727 -10.647 -17.945 1.00 74.81 83 LYS A C 1
ATOM 666 O O . LYS A 1 83 ? 12.460 -10.728 -18.924 1.00 74.81 83 LYS A O 1
ATOM 671 N N . ARG A 1 84 ? 11.037 -9.542 -17.627 1.00 74.06 84 ARG A N 1
ATOM 672 C CA . ARG A 1 84 ? 11.106 -8.305 -18.427 1.00 74.06 84 ARG A 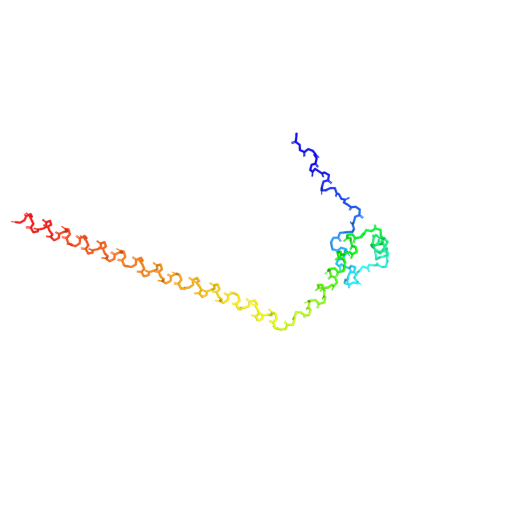CA 1
ATOM 673 C C . ARG A 1 84 ? 12.523 -7.737 -18.494 1.00 74.06 84 ARG A C 1
ATOM 675 O O . ARG A 1 84 ? 13.032 -7.563 -19.590 1.00 74.06 84 ARG A O 1
ATOM 682 N N . ARG A 1 85 ? 13.217 -7.599 -17.355 1.00 75.69 85 ARG A N 1
ATOM 683 C CA . ARG A 1 85 ? 14.611 -7.108 -17.342 1.00 75.69 85 ARG A CA 1
ATOM 684 C C . ARG A 1 85 ? 15.561 -7.927 -18.221 1.00 75.69 85 ARG A C 1
ATOM 686 O O . ARG A 1 85 ? 16.443 -7.354 -18.848 1.00 75.69 85 ARG A O 1
ATOM 693 N N . LYS A 1 86 ? 15.402 -9.256 -18.271 1.00 74.31 86 LYS A N 1
ATOM 694 C CA . LYS A 1 86 ? 16.216 -10.102 -19.160 1.00 74.31 86 LYS A CA 1
ATOM 695 C C . LYS A 1 86 ? 15.901 -9.850 -20.634 1.00 74.31 86 LYS A C 1
ATOM 697 O O . LYS A 1 86 ? 16.825 -9.790 -21.432 1.00 74.31 86 LYS A O 1
ATOM 702 N N . GLN A 1 87 ? 14.625 -9.701 -20.988 1.00 81.88 87 GLN A N 1
ATOM 703 C CA . GLN A 1 87 ? 14.213 -9.412 -22.365 1.00 81.88 87 GLN A CA 1
ATOM 704 C C . GLN A 1 87 ? 14.753 -8.061 -22.845 1.00 81.88 87 GLN A C 1
ATOM 706 O O . GLN A 1 87 ? 15.348 -8.009 -23.917 1.00 81.88 87 GLN A O 1
ATOM 711 N N . ASP A 1 88 ? 14.642 -7.015 -22.025 1.00 82.44 88 ASP A N 1
ATOM 712 C CA . ASP A 1 88 ? 15.148 -5.678 -22.362 1.00 82.44 88 ASP A CA 1
ATOM 713 C C . ASP A 1 88 ? 16.674 -5.689 -22.577 1.00 82.44 88 ASP A C 1
ATOM 715 O O . ASP A 1 88 ? 17.185 -5.061 -23.501 1.00 82.44 88 ASP A O 1
ATOM 719 N N . PHE A 1 89 ? 17.407 -6.478 -21.781 1.00 92.62 89 PHE A N 1
ATOM 720 C CA . PHE A 1 89 ? 18.854 -6.653 -21.930 1.00 92.62 89 PHE A CA 1
ATOM 721 C C . PHE A 1 89 ? 19.247 -7.347 -23.245 1.00 92.62 89 PHE A C 1
ATOM 723 O O . PHE A 1 89 ? 20.151 -6.882 -23.938 1.00 92.62 89 PHE A O 1
ATOM 730 N N . TYR A 1 90 ? 18.561 -8.432 -23.623 1.00 92.75 90 TYR A N 1
ATOM 731 C CA . TYR A 1 90 ? 18.825 -9.109 -24.900 1.00 92.75 90 TYR A CA 1
ATOM 732 C C . TYR A 1 90 ? 18.470 -8.232 -26.106 1.00 92.75 90 TYR A C 1
ATOM 734 O O . TYR A 1 90 ? 19.212 -8.229 -27.087 1.00 92.75 90 TYR A O 1
ATOM 742 N N . LEU A 1 91 ? 17.378 -7.462 -26.027 1.00 92.19 91 LEU A N 1
ATOM 743 C CA . LEU A 1 91 ? 17.011 -6.501 -27.072 1.00 92.19 91 LEU A CA 1
ATOM 744 C C . LEU A 1 91 ? 18.077 -5.410 -27.231 1.00 92.19 91 LEU A C 1
ATOM 746 O O . LEU A 1 91 ? 18.473 -5.109 -28.355 1.00 92.19 91 LEU A O 1
ATOM 750 N N . PHE A 1 92 ? 18.597 -4.873 -26.123 1.00 93.88 92 PHE A N 1
ATOM 751 C CA . PHE A 1 92 ? 19.677 -3.886 -26.150 1.00 93.88 92 PHE A CA 1
ATOM 752 C C . PHE A 1 92 ? 20.947 -4.428 -26.824 1.00 93.88 92 PHE A C 1
ATOM 754 O O . PHE A 1 92 ? 21.480 -3.785 -27.728 1.00 93.88 92 PHE A O 1
ATOM 761 N N . ILE A 1 93 ? 21.396 -5.635 -26.450 1.00 95.56 93 ILE A N 1
ATOM 762 C CA . ILE A 1 93 ? 22.565 -6.278 -27.077 1.00 95.56 93 ILE A CA 1
ATOM 763 C C . ILE A 1 93 ? 22.349 -6.471 -28.584 1.00 95.56 93 ILE A C 1
ATOM 765 O O . ILE A 1 93 ? 23.254 -6.190 -29.369 1.00 95.56 93 ILE A O 1
ATOM 769 N N . GLY A 1 94 ? 21.157 -6.917 -28.995 1.00 96.38 94 GLY A N 1
ATOM 770 C CA . GLY A 1 94 ? 20.824 -7.113 -30.407 1.00 96.38 94 GLY A CA 1
ATOM 771 C C . GLY A 1 94 ? 20.926 -5.825 -31.229 1.00 96.38 94 GLY A C 1
ATOM 772 O O . GLY A 1 94 ? 21.522 -5.835 -32.303 1.00 96.38 94 GLY A O 1
ATOM 773 N N . ILE A 1 95 ? 20.413 -4.707 -30.705 1.00 96.88 95 ILE A N 1
ATOM 774 C CA . ILE A 1 95 ? 20.476 -3.396 -31.372 1.00 96.88 95 ILE A CA 1
ATOM 775 C C . ILE A 1 95 ? 21.928 -2.927 -31.522 1.00 96.88 95 ILE A C 1
ATOM 777 O O . ILE A 1 95 ? 22.329 -2.519 -32.611 1.00 96.88 95 ILE A O 1
ATOM 781 N N . VAL A 1 96 ? 22.731 -3.020 -30.458 1.00 97.44 96 VAL A N 1
ATOM 782 C CA . VAL A 1 96 ? 24.142 -2.593 -30.482 1.00 97.44 96 VAL A CA 1
ATOM 783 C C . VAL A 1 96 ? 24.946 -3.395 -31.507 1.00 97.44 96 VAL A C 1
ATOM 785 O O . VAL A 1 96 ? 25.690 -2.811 -32.293 1.00 97.44 96 VAL A O 1
ATOM 788 N N . ALA A 1 97 ? 24.765 -4.717 -31.553 1.00 97.19 97 ALA A N 1
ATOM 789 C CA . ALA A 1 97 ? 25.443 -5.566 -32.531 1.00 97.19 97 ALA A CA 1
ATOM 790 C C . ALA A 1 97 ? 25.080 -5.188 -33.978 1.00 97.19 97 ALA A C 1
ATOM 792 O O . ALA A 1 97 ? 25.959 -5.113 -34.836 1.00 97.19 97 ALA A O 1
ATOM 793 N N . LEU A 1 98 ? 23.803 -4.897 -34.243 1.00 97.56 98 LEU A N 1
ATOM 794 C CA . LEU A 1 98 ? 23.319 -4.511 -35.571 1.00 97.56 98 LEU A CA 1
ATOM 795 C C . LEU A 1 98 ? 23.942 -3.181 -36.029 1.00 97.56 98 LEU A C 1
ATOM 797 O O . LEU A 1 98 ? 24.417 -3.077 -37.159 1.00 97.56 98 LEU A O 1
ATOM 801 N N . VAL A 1 99 ? 24.026 -2.192 -35.134 1.00 97.69 99 VAL A N 1
ATOM 802 C CA . VAL A 1 99 ? 24.685 -0.905 -35.414 1.00 97.69 99 VAL A CA 1
ATOM 803 C C . VAL A 1 99 ? 26.166 -1.099 -35.747 1.00 97.69 99 VAL A C 1
ATOM 805 O O . VAL A 1 99 ? 26.646 -0.534 -36.727 1.00 97.69 99 VAL A O 1
ATOM 808 N N . ILE A 1 100 ? 26.886 -1.930 -34.986 1.00 97.69 100 ILE A N 1
ATOM 809 C CA . ILE A 1 100 ? 28.307 -2.221 -35.243 1.00 97.69 100 ILE A CA 1
ATOM 810 C C . ILE A 1 100 ? 28.496 -2.863 -36.623 1.00 97.69 100 ILE A C 1
ATOM 812 O O . ILE A 1 100 ? 29.395 -2.468 -37.364 1.00 97.69 100 ILE A O 1
ATOM 816 N N . ILE A 1 101 ? 27.634 -3.815 -36.990 1.00 97.38 101 ILE A N 1
ATOM 817 C CA . ILE A 1 101 ? 27.679 -4.474 -38.302 1.00 97.38 101 ILE A CA 1
ATOM 818 C C . ILE A 1 101 ? 27.450 -3.459 -39.428 1.00 97.38 101 ILE A C 1
ATOM 820 O O . ILE A 1 101 ? 28.206 -3.447 -40.397 1.00 97.38 101 ILE A O 1
ATOM 824 N N . LEU A 1 102 ? 26.459 -2.574 -39.296 1.00 97.12 102 LEU A N 1
ATOM 825 C CA . LEU A 1 102 ? 26.184 -1.542 -40.302 1.00 97.12 102 LEU A CA 1
ATOM 826 C C . LEU A 1 102 ? 27.348 -0.559 -40.462 1.00 97.12 102 LEU A C 1
ATOM 828 O O . LEU A 1 102 ? 27.691 -0.205 -41.589 1.00 97.12 102 LEU A O 1
ATOM 832 N N . LEU A 1 103 ? 27.989 -0.159 -39.361 1.00 96.94 103 LEU A N 1
ATOM 833 C CA . LEU A 1 103 ? 29.183 0.688 -39.405 1.00 96.94 103 LEU A CA 1
ATOM 834 C C . LEU A 1 103 ? 30.350 -0.022 -40.096 1.00 96.94 103 LEU A C 1
ATOM 836 O O . LEU A 1 103 ? 30.998 0.572 -40.954 1.00 96.94 103 LEU A O 1
ATOM 840 N N . ALA A 1 104 ? 30.595 -1.295 -39.777 1.00 96.44 104 ALA A N 1
ATOM 841 C CA . ALA A 1 104 ? 31.650 -2.080 -40.414 1.00 96.44 104 ALA A CA 1
ATOM 842 C C . ALA A 1 104 ? 31.423 -2.225 -41.927 1.00 96.44 104 ALA A C 1
ATOM 844 O O . ALA A 1 104 ? 32.357 -2.044 -42.709 1.00 96.44 104 ALA A O 1
ATOM 845 N N . ILE A 1 105 ? 30.180 -2.485 -42.349 1.00 96.19 105 ILE A N 1
ATOM 846 C CA . ILE A 1 105 ? 29.808 -2.552 -43.768 1.00 96.19 105 ILE A CA 1
ATOM 847 C C . ILE A 1 105 ? 29.997 -1.185 -44.434 1.00 96.19 105 ILE A C 1
ATOM 849 O O . ILE A 1 105 ? 30.621 -1.109 -45.489 1.00 96.19 105 ILE A O 1
ATOM 853 N N . GLY A 1 106 ? 29.517 -0.099 -43.825 1.00 95.69 106 GLY A N 1
ATOM 854 C CA . GLY A 1 106 ? 29.668 1.251 -44.375 1.00 95.69 106 GLY A CA 1
ATOM 855 C C . GLY A 1 106 ? 31.133 1.657 -44.554 1.00 95.69 106 GLY A C 1
ATOM 856 O O . GLY A 1 106 ? 31.510 2.165 -45.609 1.00 95.69 106 GLY A O 1
ATOM 857 N N . LEU A 1 107 ? 31.979 1.363 -43.562 1.00 95.12 107 LEU A N 1
ATOM 858 C CA . LEU A 1 107 ? 33.422 1.608 -43.633 1.00 95.12 107 LEU A CA 1
ATOM 859 C C . LEU A 1 107 ? 34.101 0.756 -44.710 1.00 95.12 107 LEU A C 1
ATOM 861 O O . LEU A 1 107 ? 34.948 1.264 -45.442 1.00 95.12 107 LEU A O 1
ATOM 865 N N . TYR A 1 108 ? 33.715 -0.516 -44.840 1.00 95.81 108 TYR A N 1
ATOM 866 C CA . TYR A 1 108 ? 34.227 -1.399 -45.888 1.00 95.81 108 TYR A CA 1
ATOM 867 C C . TYR A 1 108 ? 33.908 -0.862 -47.288 1.00 95.81 108 TYR A C 1
ATOM 869 O O . TYR A 1 108 ? 34.797 -0.771 -48.134 1.00 95.81 108 TYR A O 1
ATOM 877 N N . TRP A 1 109 ? 32.659 -0.449 -47.514 1.00 95.19 109 TRP A N 1
ATOM 878 C CA . TRP A 1 109 ? 32.231 0.136 -48.784 1.00 95.19 109 TRP A CA 1
ATOM 879 C C . TRP A 1 109 ? 32.951 1.453 -49.087 1.00 95.19 109 TRP A C 1
ATOM 881 O O . TRP A 1 109 ? 33.407 1.647 -50.212 1.00 95.19 109 TRP A O 1
ATOM 891 N N . ALA A 1 110 ? 33.121 2.328 -48.092 1.00 92.81 110 ALA A N 1
ATOM 892 C CA . ALA A 1 110 ? 33.865 3.575 -48.256 1.00 92.81 110 ALA A CA 1
ATOM 893 C C . ALA A 1 110 ? 35.339 3.324 -48.618 1.00 92.81 110 ALA A C 1
ATOM 895 O O . ALA A 1 110 ? 35.875 3.984 -49.504 1.00 92.81 110 ALA A O 1
ATOM 896 N N . TYR A 1 111 ? 35.986 2.345 -47.979 1.00 94.69 111 TYR A N 1
ATOM 897 C CA . TYR A 1 111 ? 37.368 1.977 -48.290 1.00 94.69 111 TYR A CA 1
ATOM 898 C C . TYR A 1 111 ? 37.507 1.369 -49.691 1.00 94.69 111 TYR A C 1
ATOM 900 O O . TYR A 1 111 ? 38.445 1.702 -50.409 1.00 94.69 111 TYR A O 1
ATOM 908 N N . HIS A 1 112 ? 36.573 0.501 -50.089 1.00 91.31 112 HIS A N 1
ATOM 909 C CA . HIS A 1 112 ? 36.593 -0.136 -51.405 1.00 91.31 112 HIS A CA 1
ATOM 910 C C . HIS A 1 112 ? 36.310 0.853 -52.543 1.00 91.31 112 HIS A C 1
ATOM 912 O O . HIS A 1 112 ? 36.916 0.736 -53.596 1.00 91.31 112 HIS A O 1
ATOM 918 N N . PHE A 1 113 ? 35.389 1.806 -52.371 1.00 88.94 113 PHE A N 1
ATOM 919 C CA . PHE A 1 113 ? 35.063 2.785 -53.418 1.00 88.94 113 PHE A CA 1
ATOM 920 C C . PHE A 1 113 ? 36.092 3.925 -53.527 1.00 88.94 113 PHE A C 1
ATOM 922 O O . PHE A 1 113 ? 36.206 4.556 -54.571 1.00 88.94 113 PHE A O 1
ATOM 929 N N . SER A 1 114 ? 36.835 4.200 -52.451 1.00 78.31 114 SER A N 1
ATOM 930 C CA . SER A 1 114 ? 37.897 5.220 -52.414 1.00 78.31 114 SER A CA 1
ATOM 931 C C . SER A 1 114 ? 39.241 4.730 -52.987 1.00 78.31 114 SER A C 1
ATOM 933 O O . SER A 1 114 ? 40.181 5.516 -53.114 1.00 78.31 114 SER A O 1
ATOM 935 N N . ARG A 1 115 ? 39.359 3.437 -53.308 1.00 64.81 115 ARG A N 1
ATOM 936 C CA . ARG A 1 115 ? 40.549 2.813 -53.898 1.00 64.81 115 ARG A CA 1
ATOM 937 C C . ARG A 1 115 ? 40.314 2.486 -55.367 1.00 64.81 115 ARG A C 1
ATOM 939 O O . ARG A 1 115 ? 41.292 2.628 -56.131 1.00 64.81 115 ARG A O 1
#